Protein AF-A0A2G9UKA2-F1 (afdb_monomer_lite)

Structure (mmCIF, N/CA/C/O backbone):
data_AF-A0A2G9UKA2-F1
#
_entry.id   AF-A0A2G9UKA2-F1
#
loop_
_atom_site.group_PDB
_atom_site.id
_atom_site.type_symbol
_atom_site.label_atom_id
_atom_site.label_alt_id
_atom_site.label_comp_id
_atom_site.label_asym_id
_atom_site.label_entity_id
_atom_site.label_seq_id
_atom_site.pdbx_PDB_ins_code
_atom_site.Cartn_x
_atom_site.Cartn_y
_atom_site.Cartn_z
_atom_site.occupancy
_atom_site.B_iso_or_equiv
_atom_site.auth_seq_id
_atom_site.auth_comp_id
_atom_site.auth_asym_id
_atom_site.auth_atom_id
_atom_site.pdbx_PDB_model_num
ATOM 1 N N . LEU A 1 1 ? 9.832 -4.985 -20.795 1.00 46.44 1 LEU A N 1
ATOM 2 C CA . LEU A 1 1 ? 9.176 -3.999 -19.903 1.00 46.44 1 LEU A CA 1
ATOM 3 C C . LEU A 1 1 ? 10.090 -3.530 -18.763 1.00 46.44 1 LEU A C 1
ATOM 5 O O . LEU A 1 1 ? 10.134 -2.330 -18.533 1.00 46.44 1 LEU A O 1
ATOM 9 N N . CYS A 1 2 ? 10.867 -4.410 -18.114 1.00 43.75 2 CYS A N 1
ATOM 10 C CA . CYS A 1 2 ? 11.690 -4.060 -16.941 1.00 43.75 2 CYS A CA 1
ATOM 11 C C . CYS A 1 2 ? 12.743 -2.956 -17.173 1.00 43.75 2 CYS A C 1
ATOM 13 O O . CYS A 1 2 ? 13.008 -2.165 -16.276 1.00 43.75 2 CYS A O 1
ATOM 15 N N . THR A 1 3 ? 13.294 -2.824 -18.382 1.00 46.88 3 THR A N 1
ATOM 16 C CA . THR A 1 3 ? 14.305 -1.801 -18.712 1.00 46.88 3 THR A CA 1
ATOM 17 C C . THR A 1 3 ? 13.768 -0.368 -18.782 1.00 46.88 3 THR A C 1
ATOM 19 O O . THR A 1 3 ? 14.548 0.573 -18.668 1.00 46.88 3 THR A O 1
ATOM 22 N N . TRP A 1 4 ? 12.458 -0.173 -18.965 1.00 48.69 4 TRP A N 1
ATOM 23 C CA . TRP A 1 4 ? 11.875 1.168 -19.101 1.00 48.69 4 TRP A CA 1
ATOM 24 C C . TRP A 1 4 ? 11.453 1.777 -17.765 1.00 48.69 4 TRP A C 1
ATOM 26 O O . TRP A 1 4 ? 11.521 2.992 -17.637 1.00 48.69 4 TRP A O 1
ATOM 36 N N . ILE A 1 5 ? 11.077 0.956 -16.776 1.00 55.94 5 ILE A N 1
ATOM 37 C CA . ILE A 1 5 ? 10.652 1.424 -15.443 1.00 55.94 5 ILE A CA 1
ATOM 38 C C . ILE A 1 5 ? 11.812 2.077 -14.688 1.00 55.94 5 ILE A C 1
ATOM 40 O O . ILE A 1 5 ? 11.618 3.074 -14.005 1.00 55.94 5 ILE A O 1
ATOM 44 N N . PHE A 1 6 ? 13.029 1.561 -14.866 1.00 62.81 6 PHE A N 1
ATOM 45 C CA . PHE A 1 6 ? 14.225 2.053 -14.176 1.00 62.81 6 PHE A CA 1
ATOM 46 C C . PHE A 1 6 ? 15.095 2.978 -15.020 1.00 62.81 6 PHE A C 1
ATOM 48 O O . PHE A 1 6 ? 16.193 3.357 -14.610 1.00 62.81 6 PHE A O 1
ATOM 55 N N . ARG A 1 7 ? 14.631 3.363 -16.215 1.00 74.00 7 ARG A N 1
ATOM 56 C CA . ARG A 1 7 ? 15.324 4.403 -16.963 1.00 74.00 7 ARG A CA 1
ATOM 57 C C . ARG A 1 7 ? 15.081 5.725 -16.245 1.00 74.00 7 ARG A C 1
ATOM 59 O O . ARG A 1 7 ? 13.948 6.200 -16.198 1.00 74.00 7 ARG A O 1
ATOM 66 N N . LYS A 1 8 ? 16.156 6.312 -15.723 1.00 75.62 8 LYS A N 1
ATOM 67 C CA . LYS A 1 8 ? 16.119 7.611 -15.050 1.00 75.62 8 LYS A CA 1
ATOM 68 C C . LYS A 1 8 ? 15.478 8.675 -15.946 1.00 75.62 8 LYS A C 1
ATOM 70 O O . LYS A 1 8 ? 15.833 8.793 -17.121 1.00 75.62 8 LYS A O 1
ATOM 75 N N . GLY A 1 9 ? 14.535 9.428 -15.395 1.00 77.06 9 GLY A N 1
ATOM 76 C CA . GLY A 1 9 ? 13.715 10.418 -16.088 1.00 77.06 9 GLY A CA 1
ATOM 77 C C . GLY A 1 9 ? 12.588 9.830 -16.941 1.00 77.06 9 GLY A C 1
ATOM 78 O O . GLY A 1 9 ? 11.931 10.580 -17.660 1.00 77.06 9 GLY A O 1
ATOM 79 N N . SER A 1 10 ? 12.355 8.514 -16.912 1.00 83.38 10 SER A N 1
ATOM 80 C CA . SER A 1 10 ? 11.206 7.931 -17.605 1.00 83.38 10 SER A CA 1
ATOM 81 C C . SER A 1 10 ? 9.900 8.246 -16.865 1.00 83.38 10 SER A C 1
ATOM 83 O O . SER A 1 10 ? 9.890 8.346 -15.637 1.00 83.38 10 SER A O 1
ATOM 85 N N . PRO A 1 11 ? 8.764 8.331 -17.579 1.00 85.06 11 PRO A N 1
ATOM 86 C CA . PRO A 1 11 ? 7.461 8.490 -16.936 1.00 85.06 11 PRO A CA 1
ATOM 87 C C . PRO A 1 11 ? 7.155 7.390 -15.911 1.00 85.06 11 PRO A C 1
ATOM 89 O O . PRO A 1 11 ? 6.526 7.659 -14.894 1.00 85.06 11 PRO A O 1
ATOM 92 N N . ALA A 1 12 ? 7.625 6.165 -16.158 1.00 82.00 12 ALA A N 1
ATOM 93 C CA . ALA A 1 12 ? 7.426 5.039 -15.256 1.00 82.00 12 ALA A CA 1
ATOM 94 C C . ALA A 1 12 ? 8.231 5.185 -13.952 1.00 82.00 12 ALA A C 1
ATOM 96 O O . ALA A 1 12 ? 7.670 4.981 -12.878 1.00 82.00 12 ALA A O 1
ATOM 97 N N . GLU A 1 13 ? 9.501 5.600 -14.022 1.00 83.50 13 GLU A N 1
ATOM 98 C CA . GLU A 1 13 ? 10.312 5.890 -12.828 1.00 83.50 13 GLU A CA 1
ATOM 99 C C . GLU A 1 13 ? 9.685 7.020 -11.998 1.00 83.50 13 GLU A C 1
ATOM 101 O O . GLU A 1 13 ? 9.541 6.895 -10.781 1.00 83.50 13 GLU A O 1
ATOM 106 N N . LEU A 1 14 ? 9.277 8.112 -12.654 1.00 86.94 14 LEU A N 1
ATOM 107 C CA . LEU A 1 14 ? 8.642 9.251 -11.988 1.00 86.94 14 LEU A CA 1
ATOM 108 C C . LEU A 1 14 ? 7.328 8.849 -11.317 1.00 86.94 14 LEU A C 1
ATOM 110 O O . LEU A 1 14 ? 7.040 9.303 -10.210 1.00 86.94 14 LEU A O 1
ATOM 114 N N . TYR A 1 15 ? 6.551 7.978 -11.961 1.00 87.44 15 TYR A N 1
ATOM 115 C CA . TYR A 1 15 ? 5.313 7.453 -11.401 1.00 87.44 15 TYR A CA 1
ATOM 116 C C . TYR A 1 15 ? 5.572 6.616 -10.146 1.00 87.44 15 TYR A C 1
ATOM 118 O O . TYR A 1 15 ? 5.008 6.907 -9.091 1.00 87.44 15 TYR A O 1
ATOM 126 N N . VAL A 1 16 ? 6.474 5.631 -10.236 1.00 87.19 16 VAL A N 1
ATOM 127 C CA . VAL A 1 16 ? 6.860 4.776 -9.101 1.00 87.19 16 VAL A CA 1
ATOM 128 C C . VAL A 1 16 ? 7.410 5.619 -7.951 1.00 87.19 16 VAL A C 1
ATOM 130 O O . VAL A 1 16 ? 7.002 5.425 -6.812 1.00 87.19 16 VAL A O 1
ATOM 133 N N . SER A 1 17 ? 8.263 6.605 -8.240 1.00 87.88 17 SER A N 1
ATOM 134 C CA . SER A 1 17 ? 8.832 7.504 -7.224 1.00 87.88 17 SER A CA 1
ATOM 135 C C . SER A 1 17 ? 7.772 8.391 -6.565 1.00 87.88 17 SER A C 1
ATOM 137 O O . SER A 1 17 ? 7.810 8.628 -5.360 1.00 87.88 17 SER A O 1
ATOM 139 N N . SER A 1 18 ? 6.800 8.878 -7.340 1.00 91.25 18 SER A N 1
ATOM 140 C CA . SER A 1 18 ? 5.694 9.677 -6.800 1.00 91.25 18 SER A CA 1
ATOM 141 C C . SER A 1 18 ? 4.825 8.844 -5.865 1.00 91.25 18 SER A C 1
ATOM 143 O O . SER A 1 18 ? 4.428 9.316 -4.801 1.00 91.25 18 SER A O 1
ATOM 145 N N . PHE A 1 19 ? 4.546 7.595 -6.242 1.00 91.75 19 PHE A N 1
ATOM 146 C CA . PHE A 1 19 ? 3.765 6.704 -5.399 1.00 91.75 19 PHE A CA 1
ATOM 147 C C . PHE A 1 19 ? 4.546 6.233 -4.164 1.00 91.75 19 PHE A C 1
ATOM 149 O O . PHE A 1 19 ? 3.961 6.131 -3.090 1.00 91.75 19 PHE A O 1
ATOM 156 N N . ASP A 1 20 ? 5.862 6.046 -4.270 1.00 91.00 20 ASP A N 1
ATOM 157 C CA . ASP A 1 20 ? 6.737 5.780 -3.121 1.00 91.00 20 ASP A CA 1
ATOM 158 C C . ASP A 1 20 ? 6.597 6.872 -2.047 1.00 91.00 20 ASP A C 1
ATOM 160 O O . ASP A 1 20 ? 6.311 6.580 -0.887 1.00 91.00 20 ASP A O 1
ATOM 164 N N . ALA A 1 21 ? 6.636 8.148 -2.449 1.00 92.81 21 ALA A N 1
ATOM 165 C CA . ALA A 1 21 ? 6.412 9.270 -1.534 1.00 92.81 21 ALA A CA 1
ATOM 166 C C . ALA A 1 21 ? 5.011 9.250 -0.884 1.00 92.81 21 ALA A C 1
ATOM 168 O O . ALA A 1 21 ? 4.854 9.611 0.286 1.00 92.81 21 ALA A O 1
ATOM 169 N N . VAL A 1 22 ? 3.980 8.807 -1.613 1.00 95.31 22 VAL A N 1
ATOM 170 C CA . VAL A 1 22 ? 2.620 8.637 -1.069 1.00 95.31 22 VAL A CA 1
ATOM 171 C C . VAL A 1 22 ? 2.572 7.510 -0.028 1.00 95.31 22 VAL A C 1
ATOM 173 O O . VAL A 1 22 ? 1.923 7.660 1.011 1.00 95.31 22 VAL A O 1
ATOM 176 N N . ILE A 1 23 ? 3.277 6.403 -0.262 1.00 94.31 23 ILE A N 1
ATOM 177 C CA . ILE A 1 23 ? 3.400 5.296 0.694 1.00 94.31 23 ILE A CA 1
ATOM 178 C C . ILE A 1 23 ? 4.181 5.725 1.944 1.00 94.31 23 ILE A C 1
ATOM 180 O O . ILE A 1 23 ? 3.766 5.416 3.069 1.00 94.31 23 ILE A O 1
ATOM 184 N N . GLU A 1 24 ? 5.259 6.497 1.787 1.00 92.56 24 GLU A N 1
ATOM 185 C CA . GLU A 1 24 ? 5.986 7.084 2.917 1.00 92.56 24 GLU A CA 1
ATO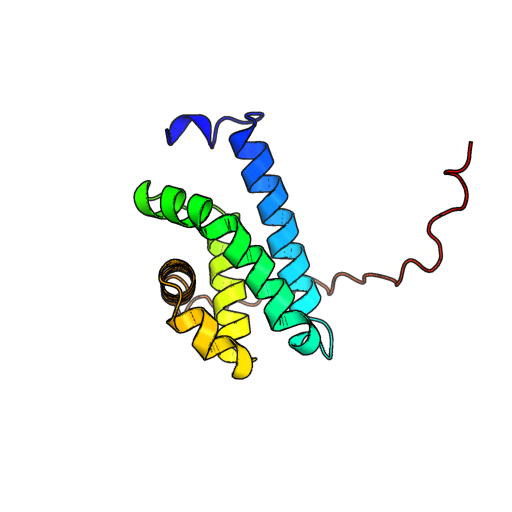M 186 C C . GLU A 1 24 ? 5.093 8.033 3.732 1.00 92.56 24 GLU A C 1
ATOM 188 O O . GLU A 1 24 ? 5.089 7.975 4.965 1.00 92.56 24 GLU A O 1
ATOM 193 N N . LEU A 1 25 ? 4.273 8.859 3.070 1.00 94.31 25 LEU A N 1
ATOM 194 C CA . LEU A 1 25 ? 3.297 9.719 3.742 1.00 94.31 25 LEU A CA 1
ATOM 195 C C . LEU A 1 25 ? 2.275 8.898 4.537 1.00 94.31 25 LEU A C 1
ATOM 197 O O . LEU A 1 25 ? 2.007 9.214 5.697 1.00 94.31 25 LEU A O 1
ATOM 201 N N . CYS A 1 26 ? 1.730 7.831 3.950 1.00 95.81 26 CYS A N 1
ATOM 202 C CA . CYS A 1 26 ? 0.816 6.925 4.645 1.00 95.81 26 CYS A CA 1
ATOM 203 C C . CYS A 1 26 ? 1.462 6.315 5.895 1.00 95.81 26 CYS A C 1
ATOM 205 O O . CYS A 1 26 ? 0.861 6.306 6.970 1.00 95.81 26 CYS A O 1
ATOM 207 N N . SER A 1 27 ? 2.721 5.893 5.781 1.00 92.31 27 SER A N 1
ATOM 208 C CA . SER A 1 27 ? 3.506 5.375 6.904 1.00 92.31 27 SER A CA 1
ATOM 209 C C . SER A 1 27 ? 3.712 6.436 7.993 1.00 92.31 27 SER A C 1
ATOM 211 O O . SER A 1 27 ? 3.573 6.156 9.184 1.00 92.31 27 SER A O 1
ATOM 213 N N . ALA A 1 28 ? 3.959 7.691 7.610 1.00 92.50 28 ALA A N 1
ATOM 214 C CA . ALA A 1 28 ? 4.076 8.799 8.554 1.00 92.50 28 ALA A CA 1
ATOM 215 C C . ALA A 1 28 ? 2.741 9.147 9.245 1.00 92.50 28 ALA A C 1
ATOM 217 O O . ALA A 1 28 ? 2.743 9.555 10.410 1.00 92.50 28 ALA A O 1
ATOM 218 N N . ILE A 1 29 ? 1.599 8.960 8.570 1.00 92.25 29 ILE A N 1
ATOM 219 C CA . ILE A 1 29 ? 0.264 9.091 9.179 1.00 92.25 29 ILE A CA 1
ATOM 220 C C . ILE A 1 29 ? 0.053 7.999 10.232 1.00 92.25 29 ILE A C 1
ATOM 222 O O . ILE A 1 29 ? -0.434 8.307 11.321 1.00 92.25 29 ILE A O 1
ATOM 226 N N . CYS A 1 30 ? 0.473 6.760 9.960 1.00 91.69 30 CYS A N 1
ATOM 227 C CA . CYS A 1 30 ? 0.414 5.649 10.917 1.00 91.69 30 CYS A CA 1
ATOM 228 C C . CYS A 1 30 ? 1.203 5.918 12.214 1.00 91.69 30 CYS A C 1
ATOM 230 O O . CYS A 1 30 ? 0.847 5.406 13.271 1.00 91.69 30 CYS A O 1
ATOM 232 N N . ALA A 1 31 ? 2.217 6.789 12.184 1.00 89.44 31 ALA A N 1
ATOM 233 C CA . ALA A 1 31 ? 2.942 7.212 13.385 1.00 89.44 31 ALA A CA 1
ATOM 234 C C . ALA A 1 31 ? 2.171 8.217 14.274 1.00 89.44 31 ALA A C 1
ATOM 236 O O . ALA A 1 31 ? 2.644 8.575 15.356 1.00 89.44 31 ALA A O 1
ATOM 237 N N . LYS A 1 32 ? 1.002 8.717 13.846 1.00 90.56 32 LYS A N 1
ATOM 238 C CA . LYS A 1 32 ? 0.181 9.658 14.625 1.00 90.56 32 LYS A CA 1
ATOM 239 C C . LYS A 1 32 ? -0.841 8.924 15.502 1.00 90.56 32 LYS A C 1
ATOM 241 O O . LYS A 1 32 ? -1.390 7.894 15.109 1.00 90.56 32 LYS A O 1
ATOM 246 N N . PRO A 1 33 ? -1.187 9.475 16.679 1.00 83.69 33 PRO A N 1
ATOM 247 C CA . PRO A 1 33 ? -2.277 8.928 17.475 1.00 83.69 33 PRO A CA 1
ATOM 248 C C . PRO A 1 33 ? -3.588 8.981 16.678 1.00 83.69 33 PRO A C 1
ATOM 250 O O . PRO A 1 33 ? -3.849 9.941 15.955 1.00 83.69 33 PRO A O 1
ATOM 253 N N . LYS A 1 34 ? -4.441 7.965 16.849 1.00 90.69 34 LYS A N 1
ATOM 254 C CA . LYS A 1 34 ? -5.745 7.826 16.164 1.00 90.69 34 LYS A CA 1
ATOM 255 C C . LYS A 1 34 ? -5.672 7.591 14.644 1.00 90.69 34 LYS A C 1
ATOM 257 O O . LYS A 1 34 ? -6.713 7.687 13.991 1.00 90.69 34 LYS A O 1
ATOM 262 N N . TRP A 1 35 ? -4.511 7.222 14.091 1.00 95.00 35 TRP A N 1
ATOM 263 C CA . TRP A 1 35 ? -4.361 6.888 12.665 1.00 95.00 35 TRP A CA 1
ATOM 264 C C . TRP A 1 35 ? -5.353 5.820 12.181 1.00 95.00 35 TRP A C 1
ATOM 266 O O . TRP A 1 35 ? -5.790 5.883 11.039 1.00 95.00 35 TRP A O 1
ATOM 276 N N . LYS A 1 36 ? -5.790 4.904 13.061 1.00 94.44 36 LYS A N 1
ATOM 277 C CA . LYS A 1 36 ? -6.776 3.850 12.756 1.00 94.44 36 LYS A CA 1
ATOM 278 C C . LYS A 1 36 ? -8.092 4.374 12.169 1.00 94.44 36 LYS A C 1
ATOM 280 O O . LYS A 1 36 ? -8.754 3.680 11.419 1.00 94.44 36 LYS A O 1
ATOM 285 N N . ARG A 1 37 ? -8.472 5.632 12.430 1.00 95.44 37 ARG A N 1
ATOM 286 C CA . ARG A 1 37 ? -9.647 6.255 11.776 1.00 95.44 37 ARG A CA 1
ATOM 287 C C . ARG A 1 37 ? -9.475 6.432 10.264 1.00 95.44 37 ARG A C 1
ATOM 289 O O . ARG A 1 37 ? -10.448 6.679 9.559 1.00 95.44 37 ARG A O 1
ATOM 296 N N . LEU A 1 38 ? -8.237 6.368 9.790 1.00 95.69 38 LEU A N 1
ATOM 297 C CA . LEU A 1 38 ? -7.837 6.496 8.398 1.00 95.69 38 LEU A CA 1
ATOM 298 C C . LEU A 1 38 ? -7.302 5.174 7.836 1.00 95.69 38 LEU A C 1
ATOM 300 O O . LEU A 1 38 ? -6.910 5.166 6.677 1.00 95.69 38 LEU A O 1
ATOM 304 N N . SER A 1 39 ? -7.285 4.076 8.601 1.00 95.12 39 SER A N 1
ATOM 305 C CA . SER A 1 39 ? -6.667 2.811 8.181 1.00 95.12 39 SER A CA 1
ATOM 306 C C . SER A 1 39 ? -7.241 2.284 6.870 1.00 95.12 39 SER A C 1
ATOM 308 O O . SER A 1 39 ? -6.479 1.982 5.960 1.00 95.12 39 SER A O 1
ATOM 310 N N . PHE A 1 40 ? -8.568 2.285 6.723 1.00 96.12 40 PHE A N 1
ATOM 311 C CA . PHE A 1 40 ? -9.227 1.923 5.468 1.00 96.12 40 PHE A CA 1
ATOM 312 C C . PHE A 1 40 ? -8.837 2.850 4.319 1.00 96.12 40 PHE A C 1
ATOM 314 O O . PHE A 1 40 ? -8.509 2.366 3.249 1.00 96.12 40 PHE A O 1
ATOM 321 N N . LYS A 1 41 ? -8.768 4.167 4.547 1.00 96.69 41 LYS A N 1
ATOM 322 C CA . LYS A 1 41 ? -8.351 5.121 3.505 1.00 96.69 41 LYS A CA 1
ATOM 323 C C . LYS A 1 41 ? -6.898 4.917 3.086 1.00 96.69 41 LYS A C 1
ATOM 325 O O . LYS A 1 41 ? -6.567 5.054 1.917 1.00 96.69 41 LYS A O 1
ATOM 330 N N . ILE A 1 42 ? -6.027 4.611 4.043 1.00 96.31 42 ILE A N 1
ATOM 331 C CA . ILE A 1 42 ? -4.625 4.292 3.777 1.00 96.31 42 ILE A CA 1
ATOM 332 C C . ILE A 1 42 ? -4.534 2.981 2.989 1.00 96.31 42 ILE A C 1
ATOM 334 O O . ILE A 1 42 ? -3.791 2.892 2.015 1.00 96.31 42 ILE A O 1
ATOM 338 N N . LEU A 1 43 ? -5.320 1.974 3.368 1.00 96.00 43 LEU A N 1
ATOM 339 C CA . LEU A 1 43 ? -5.374 0.708 2.651 1.00 96.00 43 LEU A CA 1
ATOM 340 C C . LEU A 1 43 ? -5.936 0.883 1.233 1.00 96.00 43 LEU A C 1
ATOM 342 O O . LEU A 1 43 ? -5.404 0.281 0.306 1.00 96.00 43 LEU A O 1
ATOM 346 N N . ASP A 1 44 ? -6.931 1.753 1.042 1.00 95.94 44 ASP A N 1
ATOM 347 C CA . ASP A 1 44 ? -7.491 2.108 -0.267 1.00 95.94 44 ASP A CA 1
ATOM 348 C C . ASP A 1 44 ? -6.434 2.731 -1.187 1.00 95.94 44 ASP A C 1
ATOM 350 O O . ASP A 1 44 ? -6.418 2.450 -2.385 1.00 95.94 44 ASP A O 1
ATOM 354 N N . VAL A 1 45 ? -5.506 3.531 -0.643 1.00 96.25 45 VAL A N 1
ATOM 355 C CA . VAL A 1 45 ? -4.372 4.072 -1.411 1.00 96.25 45 VAL A CA 1
ATOM 356 C C . VAL A 1 45 ? -3.511 2.937 -1.960 1.00 96.25 45 VAL A C 1
ATOM 358 O O . VAL A 1 45 ? -3.237 2.916 -3.159 1.00 96.25 45 VAL A O 1
ATOM 361 N N . VAL A 1 46 ? -3.143 1.954 -1.133 1.00 95.56 46 VAL A N 1
ATOM 362 C CA . VAL A 1 46 ? -2.384 0.776 -1.593 1.00 95.56 46 VAL A CA 1
ATOM 363 C C . VAL A 1 46 ? -3.208 -0.040 -2.592 1.00 95.56 46 VAL A C 1
ATOM 365 O O . VAL A 1 46 ? -2.717 -0.424 -3.654 1.00 95.56 46 VAL A O 1
ATOM 368 N N . HIS A 1 47 ? -4.484 -0.264 -2.287 1.00 94.75 47 HIS A N 1
ATOM 369 C CA . HIS A 1 47 ? -5.403 -1.027 -3.122 1.00 94.75 47 HIS A CA 1
ATOM 370 C C . HIS A 1 47 ? -5.600 -0.397 -4.513 1.00 94.75 47 HIS A C 1
ATOM 372 O O . HIS A 1 47 ? -5.711 -1.109 -5.513 1.00 94.75 47 HIS A O 1
ATOM 378 N N . SER A 1 48 ? -5.574 0.936 -4.610 1.00 94.69 48 SER A N 1
ATOM 379 C CA . SER A 1 48 ? -5.705 1.659 -5.881 1.00 94.69 48 SER A CA 1
ATOM 380 C C . SER A 1 48 ? -4.593 1.341 -6.888 1.00 94.69 48 SER A C 1
ATOM 382 O O . SER A 1 48 ? -4.784 1.552 -8.082 1.00 94.69 48 SER A O 1
ATOM 384 N N . GLN A 1 49 ? -3.459 0.804 -6.423 1.00 93.81 49 GLN A N 1
ATOM 385 C CA . GLN A 1 49 ? -2.295 0.459 -7.246 1.00 93.81 49 GLN A CA 1
ATOM 386 C C . GLN A 1 49 ? -2.072 -1.051 -7.383 1.00 93.81 49 GLN A C 1
ATOM 388 O O . GLN A 1 49 ? -0.976 -1.504 -7.710 1.00 93.81 49 GLN A O 1
ATOM 393 N N . THR A 1 50 ? -3.103 -1.860 -7.142 1.00 92.19 50 THR A N 1
ATOM 394 C CA . THR A 1 50 ? -3.015 -3.330 -7.194 1.00 92.19 50 THR A CA 1
ATOM 395 C C . THR A 1 50 ? -2.559 -3.874 -8.544 1.00 92.19 50 THR A C 1
ATOM 397 O O . THR A 1 50 ? -1.791 -4.834 -8.565 1.00 92.19 50 THR A O 1
ATOM 400 N N . GLU A 1 51 ? -2.950 -3.243 -9.652 1.00 90.94 51 GLU A N 1
ATOM 401 C CA . GLU A 1 51 ? -2.468 -3.606 -10.991 1.00 90.94 51 GLU A CA 1
ATOM 402 C C . GLU A 1 51 ? -0.960 -3.355 -11.136 1.00 90.94 51 GLU A C 1
ATOM 404 O O . GLU A 1 51 ? -0.231 -4.233 -11.594 1.00 90.94 51 GLU A O 1
ATOM 409 N N . LEU A 1 52 ? -0.461 -2.203 -10.667 1.00 90.50 52 LEU A N 1
ATOM 410 C CA . LEU A 1 52 ? 0.974 -1.910 -10.665 1.00 90.50 52 LEU A CA 1
ATOM 411 C C . LEU A 1 52 ? 1.737 -2.944 -9.831 1.00 90.50 52 LEU A C 1
ATOM 413 O O . LEU A 1 52 ? 2.717 -3.514 -10.307 1.00 90.50 52 LEU A O 1
ATOM 417 N N . PHE A 1 53 ? 1.277 -3.236 -8.613 1.00 92.50 53 PHE A N 1
ATOM 418 C CA . PHE A 1 53 ? 1.903 -4.265 -7.784 1.00 92.50 53 PHE A CA 1
ATOM 419 C C . PHE A 1 53 ? 1.871 -5.638 -8.454 1.00 92.50 53 PHE A C 1
ATOM 421 O O . PHE A 1 53 ? 2.885 -6.328 -8.449 1.00 92.50 53 PHE A O 1
ATOM 428 N N . SER A 1 54 ? 0.757 -6.021 -9.085 1.00 91.62 54 SER A N 1
ATOM 429 C CA . SER A 1 54 ? 0.664 -7.279 -9.832 1.00 91.62 54 SER A CA 1
ATOM 430 C C . SER A 1 54 ? 1.714 -7.354 -10.942 1.00 91.62 54 SER A C 1
ATOM 432 O O . SER A 1 54 ? 2.422 -8.355 -11.063 1.00 91.62 54 SER A O 1
ATOM 434 N N . GLN A 1 55 ? 1.876 -6.280 -11.718 1.00 88.69 55 GLN A N 1
ATOM 435 C CA . GLN A 1 55 ? 2.873 -6.207 -12.785 1.00 88.69 55 GLN A CA 1
ATOM 436 C C . GLN A 1 55 ? 4.304 -6.274 -12.248 1.00 88.69 55 GLN A C 1
ATOM 438 O O . GLN A 1 55 ? 5.114 -7.018 -12.798 1.00 88.69 55 GLN A O 1
ATOM 443 N N . LEU A 1 56 ? 4.607 -5.550 -11.167 1.00 87.44 56 LEU A N 1
ATOM 444 C CA . LEU A 1 56 ? 5.924 -5.583 -10.525 1.00 87.44 56 LEU A CA 1
ATOM 445 C C . LEU A 1 56 ? 6.248 -6.977 -9.982 1.00 87.44 56 LEU A C 1
ATOM 447 O O . LEU A 1 56 ? 7.334 -7.490 -10.240 1.00 87.44 56 LEU A O 1
ATOM 451 N N . MET A 1 57 ? 5.290 -7.626 -9.312 1.00 89.44 57 MET A N 1
ATOM 452 C CA . MET A 1 57 ? 5.453 -8.987 -8.796 1.00 89.44 57 MET A CA 1
ATOM 453 C C . MET A 1 57 ? 5.686 -9.998 -9.920 1.00 89.44 57 MET A C 1
ATOM 455 O O . MET A 1 57 ? 6.595 -10.815 -9.819 1.00 89.44 57 MET A O 1
ATOM 459 N N . ARG A 1 58 ? 4.900 -9.932 -11.003 1.00 87.31 58 ARG A N 1
ATOM 460 C CA . ARG A 1 58 ? 5.050 -10.815 -12.176 1.00 87.31 58 ARG A CA 1
ATOM 461 C C . ARG A 1 58 ? 6.363 -10.601 -12.920 1.00 87.31 58 ARG A C 1
ATOM 463 O O . ARG A 1 58 ? 6.852 -11.525 -13.555 1.00 87.31 58 ARG A O 1
ATOM 470 N N . ALA A 1 59 ? 6.881 -9.379 -12.890 1.00 84.69 59 ALA A N 1
ATOM 471 C CA . ALA A 1 59 ? 8.153 -9.019 -13.496 1.00 84.69 59 ALA A CA 1
ATOM 472 C C . ALA A 1 59 ? 9.354 -9.266 -12.566 1.00 84.69 59 ALA A C 1
ATOM 474 O O . ALA A 1 59 ? 10.472 -8.949 -12.965 1.00 84.69 59 ALA A O 1
ATOM 475 N N . GLU A 1 60 ? 9.118 -9.782 -11.351 1.00 84.06 60 GLU A N 1
ATOM 476 C CA . GLU A 1 60 ? 10.131 -9.991 -10.306 1.00 84.06 60 GLU A CA 1
ATOM 477 C C . GLU A 1 60 ? 10.943 -8.720 -10.011 1.00 84.06 60 GLU A C 1
ATOM 479 O O . GLU A 1 60 ? 12.139 -8.749 -9.734 1.00 84.06 60 GLU A O 1
ATOM 484 N N . ILE A 1 61 ? 10.276 -7.568 -10.096 1.00 82.88 61 ILE A N 1
ATOM 485 C CA . ILE A 1 61 ? 10.893 -6.272 -9.861 1.00 82.88 61 ILE A CA 1
ATOM 486 C C . ILE A 1 61 ? 10.794 -5.927 -8.379 1.00 82.88 61 ILE A C 1
ATOM 488 O O . ILE A 1 61 ? 9.700 -5.709 -7.858 1.00 82.88 61 ILE A O 1
ATOM 492 N N . GLU A 1 62 ? 11.946 -5.774 -7.732 1.00 80.69 62 GLU A N 1
ATOM 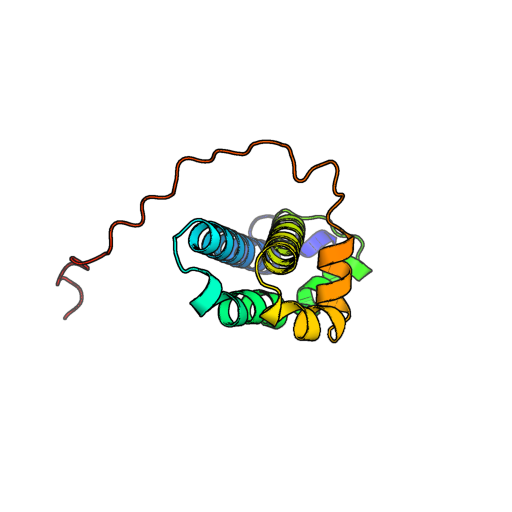493 C CA . GLU A 1 62 ? 12.038 -5.210 -6.389 1.00 80.69 62 GLU A CA 1
ATOM 494 C C . GLU A 1 62 ? 12.341 -3.710 -6.437 1.00 80.69 62 GLU A C 1
ATOM 496 O O . GLU A 1 62 ? 13.284 -3.261 -7.090 1.00 80.69 62 GLU A O 1
ATOM 501 N N . CYS A 1 63 ? 11.516 -2.908 -5.762 1.00 83.12 63 CYS A N 1
ATOM 502 C CA . CYS A 1 63 ? 11.707 -1.465 -5.646 1.00 83.12 63 CYS A CA 1
ATOM 503 C C . CYS A 1 63 ? 11.244 -0.951 -4.276 1.00 83.12 63 CYS A C 1
ATOM 505 O O . CYS A 1 63 ? 10.420 -1.585 -3.612 1.00 83.12 63 CYS A O 1
ATOM 507 N N . GLY A 1 64 ? 11.752 0.222 -3.873 1.00 82.94 64 GLY A N 1
ATOM 508 C CA . GLY A 1 64 ? 11.445 0.842 -2.576 1.00 82.94 64 GLY A CA 1
ATOM 509 C C . GLY A 1 64 ? 9.944 0.971 -2.315 1.00 82.94 64 GLY A C 1
ATOM 510 O O . GLY A 1 64 ? 9.471 0.550 -1.263 1.00 82.94 64 GLY A O 1
ATOM 511 N N . MET A 1 65 ? 9.190 1.388 -3.333 1.00 88.94 65 MET A N 1
ATOM 512 C CA . MET A 1 65 ? 7.730 1.501 -3.295 1.00 88.94 65 MET A CA 1
ATOM 513 C C . MET A 1 65 ? 7.030 0.182 -2.937 1.00 88.94 65 MET A C 1
ATOM 515 O O . MET A 1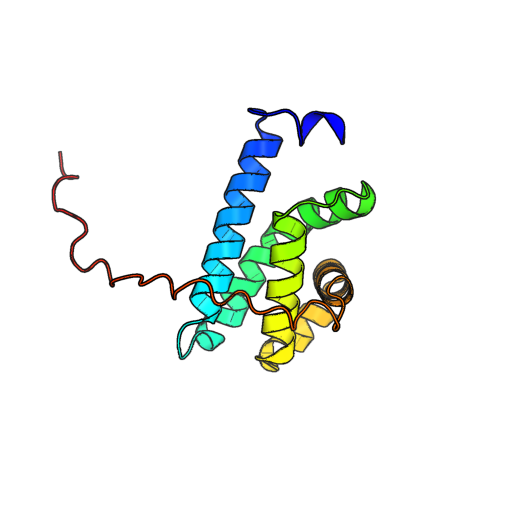 65 ? 6.091 0.171 -2.141 1.00 88.94 65 MET A O 1
ATOM 519 N N . MET A 1 66 ? 7.473 -0.943 -3.511 1.00 89.62 66 MET A N 1
ATOM 520 C CA . MET A 1 66 ? 6.887 -2.254 -3.221 1.00 89.62 66 MET A CA 1
ATOM 521 C C . MET A 1 66 ? 7.193 -2.692 -1.786 1.00 89.62 66 MET A C 1
ATOM 523 O O . MET A 1 66 ? 6.297 -3.176 -1.094 1.00 89.62 66 MET A O 1
ATOM 527 N N . ASN A 1 67 ? 8.421 -2.458 -1.319 1.00 89.38 67 ASN A N 1
ATOM 528 C CA . ASN A 1 67 ? 8.826 -2.777 0.051 1.00 89.38 67 ASN A CA 1
ATOM 529 C C . ASN A 1 67 ? 8.088 -1.899 1.072 1.00 89.38 67 ASN A C 1
ATOM 531 O O . ASN A 1 67 ? 7.577 -2.405 2.069 1.00 89.38 67 ASN A O 1
ATOM 535 N N . GLY A 1 68 ? 7.955 -0.599 0.797 1.00 90.81 68 GLY A N 1
ATOM 536 C CA . GLY A 1 68 ? 7.184 0.327 1.623 1.00 90.81 68 GLY A CA 1
ATOM 537 C C . GLY A 1 68 ? 5.713 -0.075 1.716 1.00 90.81 68 GLY A C 1
ATOM 538 O O . GLY A 1 68 ? 5.140 -0.072 2.803 1.00 90.81 68 GLY A O 1
ATOM 539 N N . ALA A 1 69 ? 5.106 -0.485 0.598 1.00 94.25 69 ALA A N 1
ATOM 540 C CA . ALA A 1 69 ? 3.721 -0.943 0.582 1.00 94.25 69 ALA A CA 1
ATOM 541 C C . ALA A 1 69 ? 3.536 -2.253 1.363 1.00 94.25 69 ALA A C 1
ATOM 543 O O . ALA A 1 69 ? 2.572 -2.376 2.115 1.00 94.25 69 ALA A O 1
ATOM 544 N N . ALA A 1 70 ? 4.465 -3.205 1.234 1.00 93.44 70 ALA A N 1
ATOM 545 C CA . ALA A 1 70 ? 4.457 -4.447 2.006 1.00 93.44 70 ALA A CA 1
ATOM 546 C C . ALA A 1 70 ? 4.541 -4.179 3.518 1.00 93.44 70 ALA A C 1
ATOM 548 O O . ALA A 1 70 ? 3.693 -4.658 4.273 1.00 93.44 70 ALA A O 1
ATOM 549 N N . LEU A 1 71 ? 5.496 -3.345 3.947 1.00 93.44 71 LEU A N 1
ATOM 550 C CA . LEU A 1 71 ? 5.654 -2.935 5.346 1.00 93.44 71 LEU A CA 1
ATOM 551 C C . LEU A 1 71 ? 4.414 -2.213 5.878 1.00 93.44 71 LEU A C 1
ATOM 553 O O . LEU A 1 71 ? 3.969 -2.485 6.991 1.00 93.44 71 LEU A O 1
ATOM 557 N N . LEU A 1 72 ? 3.832 -1.312 5.085 1.00 94.94 72 LEU A N 1
ATOM 558 C CA . LEU A 1 72 ? 2.633 -0.574 5.466 1.00 94.94 72 LEU A CA 1
ATOM 559 C C . LEU A 1 72 ? 1.426 -1.505 5.639 1.00 94.94 72 LEU A C 1
ATOM 561 O O . LEU A 1 72 ? 0.715 -1.401 6.637 1.00 94.94 72 LEU A O 1
ATOM 565 N N . VAL A 1 73 ? 1.203 -2.429 4.699 1.00 95.94 73 VAL A N 1
ATOM 566 C CA . VAL A 1 73 ? 0.110 -3.412 4.785 1.00 95.94 73 VAL A CA 1
ATOM 567 C C . VAL A 1 73 ? 0.306 -4.336 5.986 1.00 95.94 73 VAL A C 1
ATOM 569 O O . VAL A 1 73 ? -0.653 -4.566 6.722 1.00 95.94 73 VAL A O 1
ATOM 572 N N . GLN A 1 74 ? 1.529 -4.815 6.228 1.00 94.81 74 GLN A N 1
ATOM 573 C CA . GLN A 1 74 ? 1.856 -5.625 7.404 1.00 94.81 74 GLN A CA 1
ATOM 574 C C . GLN A 1 74 ? 1.611 -4.848 8.706 1.00 94.81 74 GLN A C 1
ATOM 576 O O . GLN A 1 74 ? 0.941 -5.341 9.610 1.00 94.81 74 GLN A O 1
ATOM 581 N N . TYR A 1 75 ? 2.062 -3.595 8.785 1.00 94.00 75 TYR A N 1
ATOM 582 C CA . TYR A 1 75 ? 1.835 -2.749 9.954 1.00 94.00 75 TYR A CA 1
ATOM 583 C C . TYR A 1 75 ? 0.340 -2.546 10.234 1.00 94.00 75 TYR A C 1
ATOM 585 O O . TYR A 1 75 ? -0.098 -2.651 11.381 1.00 94.00 75 TYR A O 1
ATOM 593 N N . ILE A 1 76 ? -0.458 -2.274 9.196 1.00 95.38 76 ILE A N 1
ATOM 594 C CA . ILE A 1 76 ? -1.912 -2.122 9.325 1.00 95.38 76 ILE A CA 1
ATOM 595 C C . ILE A 1 76 ? -2.550 -3.434 9.795 1.00 95.38 76 ILE A C 1
ATOM 597 O O . ILE A 1 76 ? -3.368 -3.409 10.711 1.00 95.38 76 ILE A O 1
ATOM 601 N N . TRP A 1 77 ? -2.131 -4.567 9.230 1.00 95.31 77 TRP A N 1
ATOM 60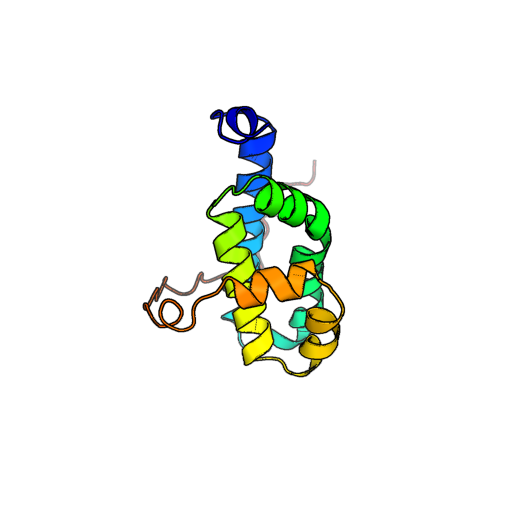2 C CA . TRP A 1 77 ? -2.598 -5.902 9.606 1.00 95.31 77 TRP A CA 1
ATOM 603 C C . TRP A 1 77 ? -2.372 -6.227 11.091 1.00 95.31 77 TRP A C 1
ATOM 605 O O . TRP A 1 77 ? -3.274 -6.739 11.768 1.00 95.31 77 TRP A O 1
ATOM 615 N N . ASP A 1 78 ? -1.177 -5.917 11.595 1.00 93.81 78 ASP A N 1
ATOM 616 C CA . ASP A 1 78 ? -0.779 -6.202 12.976 1.00 93.81 78 ASP A CA 1
ATOM 617 C C . ASP A 1 78 ? -1.481 -5.288 13.982 1.00 93.81 78 ASP A C 1
ATOM 619 O O . ASP A 1 78 ? -1.702 -5.675 15.129 1.00 93.81 78 ASP A O 1
ATOM 623 N N . ASN A 1 79 ? -1.842 -4.071 13.566 1.00 94.38 79 ASN A N 1
ATOM 624 C CA . ASN A 1 79 ? -2.303 -3.039 14.486 1.00 94.38 79 ASN A CA 1
ATOM 625 C C . ASN A 1 79 ? -3.792 -2.692 14.358 1.00 94.38 79 ASN A C 1
ATOM 627 O O . ASN A 1 79 ? -4.322 -2.088 15.291 1.00 94.38 79 ASN A O 1
ATOM 631 N N . ASP A 1 80 ? -4.485 -3.029 13.269 1.00 95.38 80 ASP A N 1
ATOM 632 C CA . ASP A 1 80 ? -5.911 -2.737 13.079 1.00 95.38 80 ASP A CA 1
ATOM 633 C C . ASP A 1 80 ? -6.709 -3.938 12.546 1.00 95.38 80 ASP A C 1
ATOM 635 O O . ASP A 1 80 ? -6.895 -4.118 11.338 1.00 95.38 80 ASP A O 1
ATOM 639 N N . ASP A 1 81 ? -7.247 -4.727 13.479 1.00 95.62 81 ASP A N 1
ATOM 640 C CA . ASP A 1 81 ? -8.024 -5.943 13.209 1.00 95.62 81 ASP A CA 1
ATOM 641 C C . ASP A 1 81 ? -9.207 -5.722 12.255 1.00 95.62 81 ASP A C 1
ATOM 643 O O . ASP A 1 81 ? -9.565 -6.625 11.496 1.00 95.62 81 ASP A O 1
ATOM 647 N N . ALA A 1 82 ? -9.795 -4.518 12.243 1.00 96.44 82 ALA A N 1
ATOM 648 C CA . ALA A 1 82 ? -10.937 -4.200 11.389 1.00 96.44 82 ALA A CA 1
ATOM 649 C C . ALA A 1 82 ? -10.603 -4.307 9.890 1.00 96.44 82 ALA A C 1
ATOM 651 O O . ALA A 1 82 ? -11.488 -4.562 9.073 1.00 96.44 82 ALA A O 1
ATOM 652 N N . THR A 1 83 ? -9.331 -4.142 9.522 1.00 96.25 83 THR A N 1
ATOM 653 C CA . THR A 1 83 ? -8.872 -4.171 8.126 1.00 96.25 83 THR A CA 1
ATOM 654 C C . THR A 1 83 ? -8.562 -5.577 7.610 1.00 96.25 83 THR A C 1
ATOM 656 O O . THR A 1 83 ? -8.508 -5.787 6.395 1.00 96.25 83 THR A O 1
ATOM 659 N N . ARG A 1 84 ? -8.409 -6.566 8.502 1.00 95.44 84 ARG A N 1
ATOM 660 C CA . ARG A 1 84 ? -7.991 -7.930 8.139 1.00 95.44 84 ARG A CA 1
ATOM 661 C C . ARG A 1 84 ? -8.884 -8.599 7.092 1.00 95.44 84 ARG A C 1
ATOM 663 O O . ARG A 1 84 ? -8.328 -9.099 6.113 1.00 95.44 84 ARG A O 1
ATOM 670 N N . PRO A 1 85 ? -10.230 -8.534 7.184 1.00 96.12 85 PRO A N 1
ATOM 671 C CA . PRO A 1 85 ? -11.091 -9.147 6.176 1.00 96.12 85 PRO A CA 1
ATOM 672 C C . PRO A 1 85 ? -10.890 -8.561 4.774 1.00 96.12 85 PRO A C 1
ATOM 674 O O . PRO A 1 85 ? -11.099 -9.256 3.786 1.00 96.12 85 PRO A O 1
ATOM 677 N N . VAL A 1 86 ? -10.496 -7.287 4.664 1.00 94.25 86 VAL A N 1
ATOM 678 C CA . VAL A 1 86 ? -10.212 -6.649 3.369 1.00 94.25 86 VAL A CA 1
ATOM 679 C C . VAL A 1 86 ? -8.888 -7.159 2.805 1.00 94.25 86 VAL A C 1
ATOM 681 O O . VAL A 1 86 ? -8.821 -7.523 1.632 1.00 94.25 86 VAL A O 1
ATOM 684 N N . ILE A 1 87 ? -7.854 -7.242 3.647 1.00 94.75 87 ILE A N 1
ATOM 685 C CA . ILE A 1 87 ? -6.523 -7.722 3.252 1.00 94.75 87 ILE A CA 1
ATOM 686 C C . ILE A 1 87 ? -6.581 -9.189 2.804 1.00 94.75 87 ILE A C 1
ATOM 688 O O . ILE A 1 87 ? -6.026 -9.521 1.758 1.00 94.75 87 ILE A O 1
ATOM 692 N N . GLU A 1 88 ? -7.287 -10.049 3.544 1.00 95.06 88 GLU A N 1
ATOM 693 C CA . GLU A 1 88 ? -7.435 -11.478 3.220 1.00 95.06 88 GLU A CA 1
ATOM 694 C C . GLU A 1 88 ? -8.238 -11.724 1.942 1.00 95.06 88 GLU A C 1
ATOM 696 O O . GLU A 1 88 ? -7.935 -12.644 1.186 1.00 95.06 88 GLU A O 1
ATOM 701 N N . ARG A 1 89 ? -9.264 -10.905 1.676 1.00 94.31 89 ARG A N 1
ATOM 702 C CA . ARG A 1 89 ? -10.088 -11.051 0.466 1.00 94.31 89 ARG A CA 1
ATOM 703 C C . ARG A 1 89 ? -9.361 -10.621 -0.805 1.00 94.31 89 ARG A C 1
ATOM 705 O O . ARG A 1 89 ? -9.759 -11.047 -1.886 1.00 94.31 89 ARG A O 1
ATOM 712 N N . HIS A 1 90 ? -8.326 -9.786 -0.701 1.00 94.38 90 HIS A N 1
ATOM 713 C CA . HIS A 1 90 ? -7.619 -9.259 -1.862 1.00 94.38 90 HIS A CA 1
ATOM 714 C C . HIS A 1 90 ? -6.245 -9.918 -2.044 1.00 94.38 90 HIS A C 1
ATOM 716 O O . HIS A 1 90 ? -5.312 -9.687 -1.272 1.00 94.38 90 HIS A O 1
ATOM 722 N N . SER A 1 91 ? -6.082 -10.681 -3.128 1.00 93.62 91 SER A N 1
ATOM 723 C CA . SER A 1 91 ? -4.885 -11.498 -3.382 1.00 93.62 91 SER A CA 1
ATOM 724 C C . SER A 1 91 ? -3.580 -10.696 -3.397 1.00 93.62 91 SER A C 1
ATOM 726 O O . SER A 1 91 ? -2.576 -11.157 -2.862 1.00 93.62 91 SER A O 1
ATOM 728 N N . ILE A 1 92 ? -3.581 -9.485 -3.964 1.00 94.62 92 ILE A N 1
ATOM 729 C CA . ILE A 1 92 ? -2.391 -8.619 -3.995 1.00 94.62 92 ILE A CA 1
ATOM 730 C C . ILE A 1 92 ? -2.042 -8.085 -2.603 1.00 94.62 92 ILE A C 1
ATOM 732 O O . ILE A 1 92 ? -0.868 -8.040 -2.255 1.00 94.62 92 ILE A O 1
ATOM 736 N N . LEU A 1 93 ? -3.034 -7.724 -1.781 1.00 94.69 93 LEU A N 1
ATOM 737 C CA . LEU A 1 93 ? -2.778 -7.222 -0.426 1.00 94.69 93 LEU A CA 1
ATOM 738 C C . LEU A 1 93 ? -2.266 -8.353 0.469 1.00 94.69 93 LEU A C 1
ATOM 740 O O . LEU A 1 93 ? -1.314 -8.164 1.220 1.00 94.69 93 LEU A O 1
ATOM 744 N N . THR A 1 94 ? -2.837 -9.551 0.322 1.00 95.06 94 THR A N 1
ATOM 745 C CA . THR A 1 94 ? -2.329 -10.763 0.972 1.00 95.06 94 THR A CA 1
ATOM 746 C C . THR A 1 94 ? -0.885 -11.059 0.558 1.00 95.06 94 THR A C 1
ATOM 748 O O . THR A 1 94 ? -0.059 -11.326 1.425 1.00 95.06 94 THR A O 1
ATOM 751 N N . GLN A 1 95 ? -0.554 -10.959 -0.734 1.00 94.00 95 GLN A N 1
ATOM 752 C CA . GLN A 1 95 ? 0.815 -11.163 -1.222 1.00 94.00 95 GLN A CA 1
ATOM 753 C C . GLN A 1 95 ? 1.793 -10.103 -0.706 1.00 94.00 95 GLN A C 1
ATOM 755 O O . GLN A 1 95 ? 2.897 -10.448 -0.291 1.00 94.00 95 GLN A O 1
ATOM 760 N N . LEU A 1 96 ? 1.397 -8.825 -0.700 1.00 92.56 96 LEU A N 1
ATOM 761 C CA . LEU A 1 96 ? 2.194 -7.738 -0.122 1.00 92.56 96 LEU A CA 1
ATOM 762 C C . LEU A 1 96 ? 2.476 -7.994 1.361 1.00 92.56 96 LEU A C 1
ATOM 764 O O . LEU A 1 96 ? 3.621 -7.878 1.783 1.00 92.56 96 LEU A O 1
ATOM 768 N N . ARG A 1 97 ? 1.466 -8.420 2.128 1.00 92.81 97 ARG A N 1
ATOM 769 C CA . ARG A 1 97 ? 1.623 -8.806 3.536 1.00 92.81 97 ARG A CA 1
ATOM 770 C C . ARG A 1 97 ? 2.653 -9.929 3.698 1.00 92.81 97 ARG A C 1
ATOM 772 O O . ARG A 1 97 ? 3.596 -9.792 4.462 1.00 92.81 97 ARG A O 1
ATOM 779 N N . THR A 1 98 ? 2.511 -11.029 2.953 1.00 88.44 98 THR A N 1
ATOM 780 C CA . THR A 1 98 ? 3.402 -12.202 3.082 1.00 88.44 98 THR A CA 1
ATOM 781 C C . THR A 1 98 ? 4.832 -11.960 2.604 1.00 88.44 98 THR A C 1
ATOM 783 O O . THR A 1 98 ? 5.713 -12.747 2.928 1.00 88.44 98 THR A O 1
ATOM 786 N N . ARG A 1 99 ? 5.070 -10.901 1.822 1.00 85.19 99 ARG A N 1
ATOM 787 C CA . ARG A 1 99 ? 6.416 -10.500 1.389 1.00 85.19 99 ARG A CA 1
ATOM 788 C C . ARG A 1 99 ? 7.228 -9.851 2.507 1.00 85.19 99 ARG A C 1
ATOM 790 O O . ARG A 1 99 ? 8.448 -9.798 2.404 1.00 85.19 99 ARG A O 1
ATOM 797 N N . CYS A 1 100 ? 6.577 -9.353 3.556 1.00 67.94 100 CYS A N 1
ATOM 798 C CA . CYS A 1 100 ? 7.273 -8.798 4.702 1.00 67.94 100 CYS A CA 1
ATOM 799 C C . CYS A 1 100 ? 7.783 -9.944 5.589 1.00 67.94 100 CYS A C 1
ATOM 801 O O . CYS A 1 100 ? 6.999 -10.593 6.280 1.00 67.94 100 CYS A O 1
ATOM 803 N N . ASN A 1 101 ? 9.094 -10.203 5.578 1.00 55.69 101 ASN A N 1
ATOM 804 C CA . ASN A 1 101 ? 9.692 -11.158 6.510 1.00 55.69 101 ASN A CA 1
ATOM 805 C C . ASN A 1 101 ? 9.619 -10.606 7.948 1.00 55.69 101 ASN A C 1
ATOM 807 O O . ASN A 1 101 ? 9.988 -9.448 8.176 1.00 55.69 101 ASN A O 1
ATOM 811 N N . PRO A 1 102 ? 9.199 -11.414 8.939 1.00 50.84 102 PRO A N 1
ATOM 812 C CA . PRO A 1 102 ? 9.100 -10.977 10.333 1.00 50.84 102 PRO A CA 1
ATOM 813 C C . PRO A 1 102 ? 10.456 -10.589 10.954 1.00 50.84 102 PRO A C 1
ATOM 815 O O . PRO A 1 102 ? 10.481 -9.809 11.904 1.00 50.84 102 PRO A O 1
ATOM 818 N N . ASP A 1 103 ? 11.576 -11.057 10.390 1.00 44.22 103 ASP A N 1
ATOM 819 C CA . ASP A 1 103 ? 12.929 -10.776 10.897 1.00 44.22 103 ASP A CA 1
ATOM 820 C C . ASP A 1 103 ? 13.485 -9.390 10.504 1.00 44.22 103 ASP A C 1
ATOM 822 O O . ASP A 1 103 ? 14.358 -8.861 11.195 1.00 44.22 103 ASP A O 1
ATOM 826 N N . GLU A 1 104 ? 12.961 -8.739 9.456 1.00 46.75 104 GLU A N 1
ATOM 827 C CA . GLU A 1 104 ? 13.388 -7.381 9.059 1.00 46.75 104 GLU A CA 1
ATOM 828 C C . GLU A 1 104 ? 12.517 -6.267 9.653 1.00 46.75 104 GLU A C 1
ATOM 830 O O . GLU A 1 104 ? 12.975 -5.131 9.803 1.00 46.75 104 GLU A O 1
ATOM 835 N N . ALA A 1 105 ? 11.293 -6.585 10.089 1.00 43.19 105 ALA A N 1
ATOM 836 C CA . ALA A 1 105 ? 10.382 -5.619 10.709 1.00 43.19 105 ALA A CA 1
ATOM 837 C C . ALA A 1 105 ? 10.919 -5.032 12.037 1.00 43.19 105 ALA A C 1
ATOM 839 O O . ALA A 1 105 ? 10.389 -4.040 12.541 1.00 43.19 105 ALA A O 1
ATOM 840 N N . CYS A 1 106 ? 11.991 -5.611 12.595 1.00 38.03 106 CYS A N 1
ATOM 841 C CA . CYS A 1 106 ? 12.617 -5.193 13.850 1.00 38.03 106 CYS A CA 1
ATOM 842 C C . CYS A 1 106 ? 13.906 -4.359 13.677 1.00 38.03 106 CYS A C 1
ATOM 844 O O . CYS A 1 106 ? 14.579 -4.044 14.665 1.00 38.03 106 CYS A O 1
ATOM 846 N N . GLN A 1 107 ? 14.269 -3.934 12.460 1.00 38.31 107 GLN A N 1
ATOM 847 C CA . GLN A 1 107 ? 15.343 -2.950 12.300 1.00 38.31 107 GLN A CA 1
ATOM 848 C C . GLN A 1 107 ? 14.800 -1.524 12.400 1.00 38.31 107 GLN A C 1
ATOM 850 O O . GLN A 1 107 ? 14.246 -0.941 11.473 1.00 38.31 107 GLN A O 1
ATOM 855 N N . LYS A 1 108 ? 14.990 -0.972 13.601 1.00 46.81 108 LYS A N 1
ATOM 856 C CA . LYS A 1 108 ? 14.833 0.431 13.991 1.00 46.81 108 LYS A CA 1
ATOM 857 C C . LYS A 1 108 ? 15.207 1.402 12.865 1.00 46.81 108 LYS A C 1
ATOM 859 O O . LYS A 1 108 ? 16.351 1.834 12.763 1.00 46.81 108 LYS A O 1
ATOM 864 N N . VAL A 1 109 ? 14.211 1.894 12.143 1.00 40.03 109 VAL A N 1
ATOM 865 C CA . VAL A 1 109 ? 14.296 3.220 11.537 1.00 40.03 109 VAL A CA 1
ATOM 866 C C . VAL A 1 109 ? 13.456 4.147 12.400 1.00 40.03 109 VAL A C 1
ATOM 868 O O . VAL A 1 109 ? 12.313 4.475 12.097 1.00 40.03 109 VAL A O 1
ATOM 871 N N . VAL A 1 110 ? 14.053 4.598 13.508 1.00 43.41 110 VAL A N 1
ATOM 872 C CA . VAL A 1 110 ? 13.618 5.829 14.178 1.00 43.41 110 VAL A CA 1
ATOM 873 C C . VAL A 1 110 ? 13.994 6.986 13.245 1.00 43.41 110 VAL A C 1
ATOM 875 O O . VAL A 1 110 ? 14.942 7.731 13.484 1.00 43.41 110 VAL A O 1
ATOM 878 N N . LYS A 1 111 ? 13.283 7.122 12.120 1.00 44.03 111 LYS A N 1
ATOM 879 C CA . LYS A 1 111 ? 13.237 8.389 11.390 1.00 44.03 111 LYS A CA 1
ATOM 880 C C . LYS A 1 111 ? 12.498 9.343 12.328 1.00 44.03 111 LYS A C 1
ATOM 882 O O . LYS A 1 111 ? 11.384 9.041 12.756 1.00 44.03 111 LYS A O 1
ATOM 887 N N . LYS A 1 112 ? 13.161 10.446 12.714 1.00 37.16 112 LYS A N 1
ATOM 888 C CA . LYS A 1 112 ? 12.564 11.556 13.483 1.00 37.16 112 LYS A CA 1
ATOM 889 C C . LYS A 1 112 ? 11.116 11.751 13.019 1.00 37.16 112 LYS A C 1
ATOM 891 O O . LYS A 1 112 ? 10.909 11.774 11.804 1.00 37.16 112 LYS A O 1
ATOM 896 N N . PRO A 1 113 ? 10.135 11.893 13.928 1.00 41.34 113 PRO A N 1
ATOM 897 C CA . PRO A 1 113 ? 8.757 12.083 13.512 1.00 41.34 113 PRO A CA 1
ATOM 898 C C . PRO A 1 113 ? 8.732 13.279 12.571 1.00 41.34 113 PRO A C 1
ATOM 900 O O . PRO A 1 113 ? 9.144 14.374 12.960 1.00 41.34 113 PRO A O 1
ATOM 903 N N . PHE A 1 114 ? 8.288 13.066 11.331 1.00 43.75 114 PHE A N 1
ATOM 904 C CA . PHE A 1 114 ? 7.947 14.175 10.461 1.00 43.75 114 PHE A CA 1
ATOM 905 C C . PHE A 1 114 ? 6.897 14.991 11.223 1.00 43.75 114 PHE A C 1
ATOM 907 O O . PHE A 1 114 ? 5.748 14.579 11.451 1.00 43.75 114 PHE A O 1
ATOM 914 N N . SER A 1 115 ? 7.356 16.119 11.759 1.00 45.62 115 SER A N 1
ATOM 915 C CA . SER A 1 115 ? 6.513 17.106 12.400 1.00 45.62 115 SER A CA 1
ATOM 916 C C . SER A 1 115 ? 5.778 17.805 11.274 1.00 45.62 115 SER A C 1
ATOM 918 O O . SER A 1 115 ? 6.207 18.841 10.777 1.00 45.62 115 SER A O 1
ATOM 920 N N . PHE A 1 116 ? 4.680 17.199 10.826 1.00 46.25 116 PHE A N 1
ATOM 921 C CA . PHE A 1 116 ? 3.640 17.932 10.130 1.00 46.25 116 PHE A CA 1
ATOM 922 C C . PHE A 1 116 ? 3.051 18.898 11.156 1.00 46.25 116 PHE A C 1
ATOM 924 O O . PHE A 1 116 ? 2.121 18.559 11.891 1.00 46.25 116 PHE A O 1
ATOM 931 N N . LEU A 1 117 ? 3.670 20.074 11.271 1.00 46.31 117 LEU A N 1
ATOM 932 C CA . LEU A 1 117 ? 2.995 21.238 11.816 1.00 46.31 117 LEU A CA 1
ATOM 933 C C . LEU A 1 117 ? 1.717 21.379 10.991 1.00 46.31 117 LEU A C 1
ATOM 935 O O . LEU A 1 117 ? 1.773 21.393 9.761 1.00 46.31 117 LEU A O 1
ATOM 939 N N . ILE A 1 118 ? 0.571 21.383 11.668 1.00 47.31 118 ILE A N 1
ATOM 940 C CA . ILE A 1 118 ? -0.722 21.664 11.049 1.00 47.31 118 ILE A CA 1
ATOM 941 C C . ILE A 1 118 ? -0.522 22.941 10.223 1.00 47.31 118 ILE A C 1
ATOM 943 O O . ILE A 1 118 ? -0.100 23.942 10.806 1.00 47.31 118 ILE A O 1
ATOM 947 N N . PRO A 1 119 ? -0.754 22.943 8.899 1.00 44.50 119 PRO A N 1
ATOM 948 C CA . PRO A 1 119 ? -0.592 24.148 8.108 1.00 44.50 119 PRO A CA 1
ATOM 949 C C . PRO A 1 119 ? -1.788 25.062 8.392 1.00 44.50 119 PRO A C 1
ATOM 951 O O . PRO A 1 119 ? -2.698 25.196 7.585 1.00 44.50 119 PRO A O 1
ATOM 954 N N . SER A 1 120 ? -1.802 25.699 9.564 1.00 48.38 120 SER A N 1
ATOM 955 C CA . SER A 1 120 ? -2.714 26.801 9.878 1.00 48.38 120 SER A CA 1
ATOM 956 C C . SER A 1 120 ? -2.338 28.086 9.130 1.00 48.38 120 SER A C 1
ATOM 958 O O . SER A 1 120 ? -3.030 29.089 9.253 1.00 48.38 120 SER A O 1
ATOM 960 N N . HIS A 1 121 ? -1.275 28.053 8.320 1.00 47.91 121 HIS A N 1
ATOM 961 C CA . HIS A 1 121 ? -0.828 29.163 7.487 1.00 47.91 121 HIS A CA 1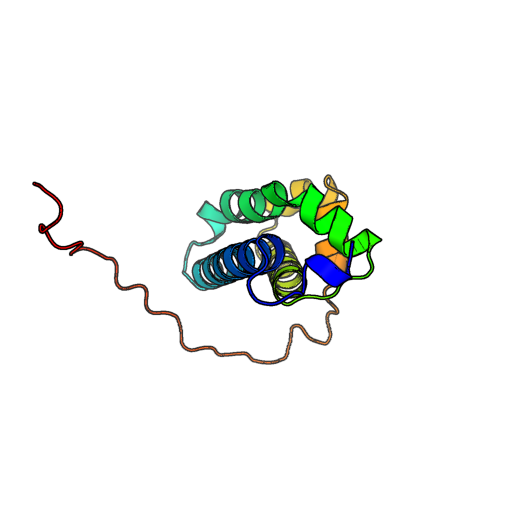
ATOM 962 C C . HIS A 1 121 ? -0.390 28.655 6.107 1.00 47.91 121 HIS A C 1
ATOM 964 O O . HIS A 1 121 ? 0.787 28.698 5.757 1.00 47.91 121 HIS A O 1
ATOM 970 N N . LEU A 1 122 ? -1.334 28.163 5.301 1.00 43.66 122 LEU A N 1
ATOM 971 C CA . LEU A 1 122 ? -1.149 28.254 3.852 1.00 43.66 122 LEU A CA 1
ATOM 972 C C . LEU A 1 122 ? -1.255 29.745 3.502 1.00 43.66 122 LEU A C 1
ATOM 974 O O . LEU A 1 122 ? -2.318 30.346 3.644 1.00 43.66 122 LEU A O 1
ATOM 978 N N . SER A 1 123 ? -0.115 30.354 3.171 1.00 38.38 123 SER A N 1
ATOM 979 C CA . SER A 1 123 ? 0.031 31.777 2.852 1.00 38.38 123 SER A CA 1
ATOM 980 C C . SER A 1 123 ? -1.059 32.299 1.900 1.00 38.38 123 SER A C 1
ATOM 982 O O . SER A 1 123 ? -1.348 31.643 0.899 1.00 38.38 123 SER A O 1
ATOM 984 N N . PRO A 1 124 ? -1.586 33.520 2.112 1.00 42.62 124 PRO A N 1
ATOM 985 C CA . PRO A 1 124 ? -2.667 34.108 1.311 1.00 42.62 124 PRO A CA 1
ATOM 986 C C . PRO A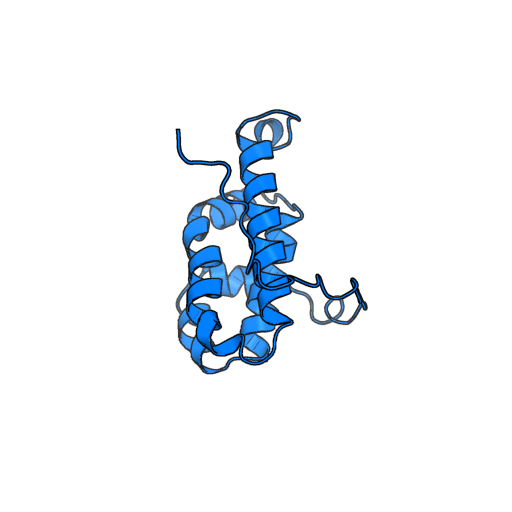 1 124 ? -2.242 34.591 -0.092 1.00 42.62 124 PRO A C 1
ATOM 988 O O . PRO A 1 124 ? -2.918 35.421 -0.687 1.00 42.62 124 PRO A O 1
ATOM 991 N N . GLN A 1 125 ? -1.132 34.104 -0.654 1.00 44.31 125 GLN A N 1
ATOM 992 C CA . GLN A 1 125 ? -0.586 34.629 -1.916 1.00 44.31 125 GLN A CA 1
ATOM 993 C C . GLN A 1 125 ? -1.042 33.889 -3.182 1.00 44.31 125 GLN A C 1
ATOM 995 O O . GLN A 1 125 ? -0.470 34.099 -4.247 1.00 44.31 125 GLN A O 1
ATOM 1000 N N . LEU A 1 126 ? -2.090 33.067 -3.107 1.00 42.75 126 LEU A N 1
ATOM 1001 C CA . LEU A 1 126 ? -2.694 32.452 -4.293 1.00 42.75 126 LEU A CA 1
ATOM 1002 C C . LEU A 1 126 ? -4.148 32.899 -4.489 1.00 42.75 126 LEU A C 1
ATOM 1004 O O . LEU A 1 126 ? -5.059 32.087 -4.607 1.00 42.75 126 LEU A O 1
ATOM 1008 N N . VAL A 1 127 ? -4.357 34.214 -4.515 1.00 38.44 127 VAL A N 1
ATOM 1009 C CA . VAL A 1 127 ? -5.518 34.825 -5.169 1.00 38.44 127 VAL A CA 1
ATOM 1010 C C . VAL A 1 127 ? -4.977 35.916 -6.080 1.00 38.44 127 VAL A C 1
ATOM 1012 O O . VAL A 1 127 ? -4.525 36.962 -5.612 1.00 38.44 127 VAL A O 1
ATOM 1015 N N . ARG A 1 128 ? -4.980 35.649 -7.382 1.00 34.59 128 ARG A N 1
ATOM 1016 C CA . ARG A 1 128 ? -4.927 36.687 -8.402 1.00 34.59 128 ARG A CA 1
ATOM 1017 C C . ARG A 1 128 ? -5.883 36.325 -9.518 1.00 34.59 128 ARG A C 1
ATOM 1019 O O . ARG A 1 128 ? -5.885 35.133 -9.893 1.00 34.59 128 ARG A O 1
#

Foldseek 3Di:
DVVQLPDPPHPNVVVLVVLLVVLVVLVLCVVDPPSLVCLVVSVVSLVVCLVVLVVCVVVVHDDSNLLSLLLSLLVSVVPPVVCVVVQVVDPSSVVSPVPDDPVVNPPDPPPPRPPPPPCPPPDPPPDD

pLDDT: mean 78.81, std 21.09, range [34.59, 96.69]

Organism: Teladorsagia circumcincta (NCBI:txid45464)

Secondary structure (DSSP, 8-state):
-HHHHTSTT-HHHHHHHHHHHHHHHHHHHHTSTTGGGGHHHHHHHHHTTHHHHHHHHHTT---HHHHHHHHHHHHHHHH-GGGHHHHHH-HHHHHHHHHS-TTTTTS------------S---S----

Sequence (128 aa):
LCTWIFRKGSPAELYVSSFDAVIELCSAICAKPKWKRLSFKILDVVHSQTELFSQLMRAEIECGMMNGAALLVQYIWDNDDATRPVIERHSILTQLRTRCNPDEACQKVVKKPFSFLIPSHLSPQLVR

Radius of gyration: 16.41 Å; chains: 1; bounding box: 27×49×37 Å